Protein AF-A0A6J6EXF8-F1 (afdb_monomer_lite)

Organism: NCBI:txid449393

Secondary structure (DSSP, 8-state):
-GGGTSB-TT----HHHHHHHHHHHHGGGTSSSEE--HHHHHHHHHHHH-TTSTTHHHHHHB---HHHHHHHHHHHHHHHHHHHHT-EE-HHHHHHHHSTTHHHHHHHHHHTT-

Radius of gyration: 15.92 Å; chains: 1; bounding box: 30×41×34 Å

Foldseek 3Di:
DPVVQQADPPFDDDPVLVCVLCVLVCVCQVDQKDFQAPVSVCVNVVQCPDPPRPSVVVSVRTDDDPVCPVVVVVVVVVSVVRRVVRHIDRVNVVCPVPPPPPCVVVVVVVVVVD

Structure (mmCIF, N/CA/C/O backbone):
data_AF-A0A6J6EXF8-F1
#
_entry.id   AF-A0A6J6EXF8-F1
#
loop_
_atom_site.group_PDB
_atom_site.id
_atom_site.type_symbol
_atom_site.label_atom_id
_atom_site.label_alt_id
_atom_site.label_comp_id
_atom_site.label_asym_id
_atom_site.label_entity_id
_atom_site.label_seq_id
_atom_site.pdbx_PDB_ins_code
_atom_site.Cartn_x
_atom_site.Cartn_y
_atom_site.Cartn_z
_atom_site.occupancy
_atom_site.B_iso_or_equiv
_atom_site.auth_seq_id
_atom_site.auth_comp_id
_atom_site.auth_asym_id
_atom_site.auth_atom_id
_atom_site.pdbx_PDB_model_num
ATOM 1 N N . MET A 1 1 ? 6.123 -12.878 -8.914 1.00 85.62 1 MET A N 1
ATOM 2 C CA . MET A 1 1 ? 5.979 -11.440 -9.266 1.00 85.62 1 MET A CA 1
ATOM 3 C C . MET A 1 1 ? 6.248 -11.163 -10.742 1.00 85.62 1 MET A C 1
ATOM 5 O O . MET A 1 1 ? 5.449 -10.451 -11.338 1.00 85.62 1 MET A O 1
ATOM 9 N N . ARG A 1 2 ? 7.308 -11.725 -11.348 1.00 90.75 2 ARG A N 1
ATOM 10 C CA . ARG A 1 2 ? 7.576 -11.573 -12.792 1.00 90.75 2 ARG A CA 1
ATOM 11 C C . ARG A 1 2 ? 6.481 -12.182 -13.676 1.00 90.75 2 ARG A C 1
ATOM 13 O O . ARG A 1 2 ? 5.998 -11.495 -14.560 1.00 90.75 2 ARG A O 1
ATOM 20 N N . ASP A 1 3 ? 5.990 -13.376 -13.338 1.00 92.19 3 ASP A N 1
ATOM 21 C CA . ASP A 1 3 ? 4.908 -14.051 -14.089 1.00 92.19 3 ASP A CA 1
ATOM 22 C C . ASP A 1 3 ? 3.578 -13.286 -14.098 1.00 92.19 3 ASP A C 1
ATOM 24 O O . ASP A 1 3 ? 2.723 -13.517 -14.943 1.00 92.19 3 ASP A O 1
ATOM 28 N N . GLN A 1 4 ? 3.393 -12.387 -13.129 1.00 89.88 4 GLN A N 1
ATOM 29 C CA . GLN A 1 4 ? 2.204 -11.543 -12.990 1.00 89.88 4 GLN A CA 1
ATOM 30 C C . GLN A 1 4 ? 2.475 -10.102 -13.452 1.00 89.88 4 GLN A C 1
ATOM 32 O O . GLN A 1 4 ? 1.682 -9.208 -13.184 1.00 89.88 4 GLN A O 1
ATOM 37 N N . ASN A 1 5 ? 3.608 -9.860 -14.119 1.00 91.94 5 ASN A N 1
ATOM 38 C CA . ASN A 1 5 ? 4.036 -8.572 -14.664 1.00 91.94 5 ASN A CA 1
ATOM 39 C C . ASN A 1 5 ? 4.186 -7.435 -13.635 1.00 91.94 5 ASN A C 1
ATOM 41 O O . ASN A 1 5 ? 4.170 -6.268 -14.021 1.00 91.94 5 ASN A O 1
ATOM 45 N N . PHE A 1 6 ? 4.388 -7.738 -12.347 1.00 93.88 6 PHE A N 1
ATOM 46 C CA . PHE A 1 6 ? 4.717 -6.711 -11.342 1.00 93.88 6 PHE A CA 1
ATOM 47 C C . PHE A 1 6 ? 6.172 -6.231 -11.433 1.00 93.88 6 PHE A C 1
ATOM 49 O O . PHE A 1 6 ? 6.506 -5.129 -11.009 1.00 93.88 6 PHE A O 1
ATOM 56 N N . ILE A 1 7 ? 7.044 -7.067 -11.999 1.00 94.50 7 ILE A N 1
ATOM 57 C CA . ILE A 1 7 ? 8.436 -6.746 -12.320 1.00 94.50 7 ILE A CA 1
ATOM 58 C C . ILE A 1 7 ? 8.622 -7.090 -13.796 1.00 94.50 7 ILE A C 1
ATOM 60 O O . ILE A 1 7 ? 8.404 -8.240 -14.183 1.00 94.50 7 ILE A O 1
ATOM 64 N N . LEU A 1 8 ? 8.993 -6.104 -14.615 1.00 92.06 8 LEU A N 1
ATOM 65 C CA . LEU A 1 8 ? 9.196 -6.301 -16.052 1.00 92.06 8 LEU A CA 1
ATOM 66 C C . LEU A 1 8 ? 10.462 -7.144 -16.326 1.00 92.06 8 LEU A C 1
ATOM 68 O O . LEU A 1 8 ? 11.390 -7.125 -15.513 1.00 92.06 8 LEU A O 1
ATOM 72 N N . PRO A 1 9 ? 10.543 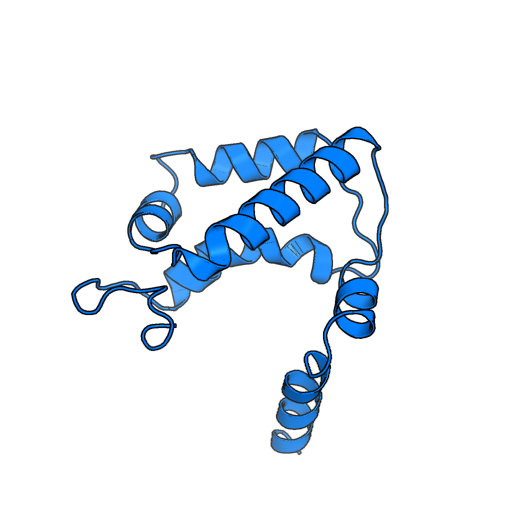-7.874 -17.459 1.00 89.50 9 PRO A N 1
ATOM 73 C CA . PRO A 1 9 ? 11.644 -8.809 -17.731 1.00 89.50 9 PRO A CA 1
ATOM 74 C C . PRO A 1 9 ? 13.048 -8.189 -17.685 1.00 89.50 9 PRO A C 1
ATOM 76 O O . PRO A 1 9 ? 14.004 -8.849 -17.295 1.00 89.50 9 PRO A O 1
ATOM 79 N N . ASN A 1 10 ? 13.168 -6.919 -18.064 1.00 89.19 10 ASN A N 1
ATOM 80 C CA . ASN A 1 10 ? 14.419 -6.167 -18.153 1.00 89.19 10 ASN A CA 1
ATOM 81 C C . ASN A 1 10 ? 14.698 -5.280 -16.926 1.00 89.19 10 ASN A C 1
ATOM 83 O O . ASN A 1 10 ? 15.602 -4.447 -16.968 1.00 89.19 10 ASN A O 1
ATOM 87 N N . VAL A 1 11 ? 13.920 -5.423 -15.850 1.00 92.12 11 VAL A N 1
ATOM 88 C CA . VAL A 1 11 ? 14.089 -4.641 -14.623 1.00 92.12 11 VAL A CA 1
ATOM 89 C C . VAL A 1 11 ? 14.832 -5.465 -13.577 1.00 92.12 11 VAL A C 1
ATOM 91 O O . VAL A 1 11 ? 14.359 -6.515 -13.126 1.00 92.12 11 VAL A O 1
ATOM 94 N N . ASP A 1 12 ? 15.987 -4.944 -13.163 1.00 91.12 12 ASP A N 1
ATOM 95 C CA . ASP A 1 12 ? 16.739 -5.469 -12.030 1.00 91.12 12 ASP A CA 1
ATOM 96 C C . ASP A 1 12 ? 16.365 -4.746 -10.727 1.00 91.12 12 ASP A C 1
ATOM 98 O O . ASP A 1 12 ? 16.436 -3.511 -10.603 1.00 91.12 12 ASP A O 1
ATOM 102 N N . VAL A 1 13 ? 15.931 -5.540 -9.752 1.00 91.56 13 VAL A N 1
ATOM 103 C CA . VAL A 1 13 ? 15.456 -5.086 -8.449 1.00 91.56 13 VAL A CA 1
ATOM 104 C C . VAL A 1 13 ? 15.785 -6.133 -7.389 1.00 91.56 13 VAL A C 1
ATOM 106 O O . VAL A 1 13 ? 15.524 -7.326 -7.559 1.00 91.56 13 VAL A O 1
ATOM 109 N N . SER A 1 14 ? 16.362 -5.674 -6.279 1.00 91.81 14 SER A N 1
ATOM 110 C CA . SER A 1 14 ? 16.700 -6.531 -5.144 1.00 91.81 14 SER A CA 1
ATOM 111 C C . SER A 1 14 ? 15.428 -7.011 -4.431 1.00 91.81 14 SER A C 1
ATOM 113 O O . SER A 1 14 ? 14.570 -6.178 -4.124 1.00 91.81 14 SER A O 1
ATOM 115 N N . PRO A 1 15 ? 15.304 -8.309 -4.090 1.00 91.69 15 PRO A N 1
ATOM 116 C CA . PRO A 1 15 ? 14.189 -8.815 -3.288 1.00 91.69 15 PRO A CA 1
ATOM 117 C C . PRO A 1 15 ? 14.022 -8.077 -1.955 1.00 91.69 15 PRO A C 1
ATOM 119 O O . PRO A 1 15 ? 12.903 -7.738 -1.578 1.00 91.69 15 PRO A O 1
ATOM 122 N N . THR A 1 16 ? 15.127 -7.760 -1.272 1.00 91.69 16 THR A N 1
ATOM 123 C CA . THR A 1 16 ? 15.106 -7.001 -0.012 1.00 91.69 16 THR A CA 1
ATOM 124 C C . THR A 1 16 ? 14.576 -5.588 -0.221 1.00 91.69 16 THR A C 1
ATOM 126 O O . THR A 1 16 ? 13.812 -5.092 0.598 1.00 91.69 16 THR A O 1
ATOM 129 N N . ALA A 1 17 ? 14.927 -4.949 -1.340 1.00 90.56 17 ALA A N 1
ATOM 130 C CA . ALA A 1 17 ? 14.418 -3.620 -1.661 1.00 90.56 17 ALA A CA 1
ATOM 131 C C . ALA A 1 17 ? 12.906 -3.648 -1.939 1.00 90.56 17 ALA A C 1
ATOM 133 O O . ALA A 1 17 ? 12.184 -2.767 -1.479 1.00 90.56 17 ALA A O 1
ATOM 134 N N . VAL A 1 18 ? 12.410 -4.682 -2.633 1.00 92.38 18 VAL A N 1
ATOM 135 C CA . VAL A 1 18 ? 10.964 -4.888 -2.834 1.00 92.38 18 VAL A CA 1
ATOM 136 C C . VAL A 1 18 ? 10.254 -5.092 -1.498 1.00 92.38 18 VAL A C 1
ATOM 138 O O . VAL A 1 18 ? 9.215 -4.479 -1.268 1.00 92.38 18 VAL A O 1
ATOM 141 N N . LEU A 1 19 ? 10.818 -5.915 -0.610 1.00 91.25 19 LEU A N 1
ATOM 142 C CA . LEU A 1 19 ? 10.260 -6.132 0.722 1.00 91.25 19 LEU A CA 1
ATOM 143 C C . LEU A 1 19 ? 10.194 -4.820 1.509 1.00 91.25 19 LEU A C 1
ATOM 145 O O . LEU A 1 19 ? 9.120 -4.465 1.973 1.00 91.25 19 LEU A O 1
ATOM 149 N N . ASN A 1 20 ? 11.290 -4.065 1.597 1.00 90.12 20 ASN A N 1
ATOM 150 C CA . ASN A 1 20 ? 11.326 -2.781 2.306 1.00 90.12 20 ASN A CA 1
ATOM 151 C C . ASN A 1 20 ? 10.301 -1.782 1.753 1.00 90.12 20 ASN A C 1
ATOM 153 O O . ASN A 1 20 ? 9.578 -1.145 2.518 1.00 90.12 20 ASN A O 1
ATOM 157 N N . TYR A 1 21 ? 10.175 -1.706 0.425 1.00 89.94 21 TYR A N 1
ATOM 158 C CA . TYR A 1 21 ? 9.180 -0.860 -0.223 1.00 89.94 21 TYR A CA 1
ATOM 159 C C . TYR A 1 21 ? 7.743 -1.247 0.169 1.00 89.94 21 TYR A C 1
ATOM 161 O O . TYR A 1 21 ? 6.938 -0.358 0.471 1.00 89.94 21 TYR A O 1
ATOM 169 N N . LEU A 1 22 ? 7.430 -2.551 0.188 1.00 89.62 22 LEU A N 1
ATOM 170 C CA . LEU A 1 22 ? 6.083 -3.076 0.439 1.00 89.62 22 LEU A CA 1
ATOM 171 C C . LEU A 1 22 ? 5.707 -3.171 1.925 1.00 89.62 22 LEU A C 1
ATOM 173 O O . LEU A 1 22 ? 4.529 -3.028 2.253 1.00 89.62 22 LEU A O 1
ATOM 177 N N . SER A 1 23 ? 6.675 -3.408 2.813 1.00 88.56 23 SER A N 1
ATOM 178 C CA . SER A 1 23 ? 6.455 -3.694 4.237 1.00 88.56 23 SER A CA 1
ATOM 179 C C . SER A 1 23 ? 5.507 -2.707 4.927 1.00 88.56 23 SER A C 1
ATOM 181 O O . SER A 1 23 ? 4.574 -3.173 5.584 1.00 88.56 23 SER A O 1
ATOM 183 N N . PRO A 1 24 ? 5.624 -1.378 4.741 1.00 85.31 24 PRO A N 1
ATOM 184 C CA . PRO A 1 24 ? 4.745 -0.428 5.426 1.00 85.31 24 PRO A CA 1
ATOM 185 C C . PRO A 1 24 ? 3.270 -0.530 5.017 1.00 85.31 24 PRO A C 1
ATOM 187 O O . PRO A 1 24 ? 2.387 -0.242 5.813 1.00 85.31 24 PRO A O 1
ATOM 190 N N . PHE A 1 25 ? 2.964 -1.023 3.813 1.00 84.31 25 PHE A N 1
ATOM 191 C CA . PHE A 1 25 ? 1.572 -1.275 3.415 1.00 84.31 25 PHE A CA 1
ATOM 192 C C . PHE A 1 25 ? 0.970 -2.510 4.095 1.00 84.31 25 PHE A C 1
ATOM 194 O O . PHE A 1 25 ? -0.249 -2.668 4.108 1.00 84.31 25 PHE A O 1
ATOM 201 N N . THR A 1 26 ? 1.813 -3.390 4.642 1.00 87.44 26 THR A N 1
ATOM 202 C CA . THR A 1 26 ? 1.383 -4.593 5.368 1.00 87.44 26 THR A CA 1
ATOM 203 C C . THR A 1 26 ? 1.258 -4.370 6.870 1.00 87.44 26 THR A C 1
ATOM 205 O O . THR A 1 26 ? 0.615 -5.181 7.529 1.00 87.44 26 THR A O 1
ATOM 208 N N . GLU A 1 27 ? 1.810 -3.269 7.397 1.00 90.38 27 GLU A N 1
ATOM 209 C CA . GLU A 1 27 ? 1.743 -2.884 8.814 1.00 90.38 27 GLU A CA 1
ATOM 210 C C . GLU A 1 27 ? 0.330 -3.025 9.410 1.00 90.38 27 GLU A C 1
ATOM 212 O O . GLU A 1 27 ? 0.215 -3.653 10.464 1.00 90.38 27 GLU A O 1
ATOM 217 N N . PRO A 1 28 ? -0.765 -2.583 8.747 1.00 92.12 28 PRO A N 1
ATOM 218 C CA . PRO A 1 28 ? -2.098 -2.695 9.336 1.00 92.12 28 PRO A CA 1
ATOM 219 C C . PRO A 1 28 ? -2.545 -4.132 9.624 1.00 92.12 28 PRO A C 1
ATOM 221 O O . PRO A 1 28 ? -3.400 -4.348 10.475 1.00 92.12 28 PRO A O 1
ATOM 224 N N . ALA A 1 29 ? -1.979 -5.116 8.920 1.00 91.69 29 ALA A N 1
ATOM 225 C CA . ALA A 1 29 ? -2.269 -6.537 9.098 1.00 91.69 29 ALA A CA 1
ATOM 226 C C . ALA A 1 29 ? -1.273 -7.255 10.032 1.00 91.69 29 ALA A C 1
ATOM 228 O O . ALA A 1 29 ? -1.389 -8.466 10.227 1.00 91.69 29 ALA A O 1
ATOM 229 N N . GLN A 1 30 ? -0.285 -6.543 10.584 1.00 90.50 30 GLN A N 1
ATOM 230 C CA . GLN A 1 30 ? 0.696 -7.095 11.528 1.00 90.50 30 GLN A CA 1
ATOM 231 C C . GLN A 1 30 ? 0.251 -6.974 12.991 1.00 90.50 30 GLN A C 1
ATOM 233 O O . GLN A 1 30 ? 0.860 -7.593 13.861 1.00 90.50 30 GLN A O 1
ATOM 238 N N . THR A 1 31 ? -0.803 -6.207 13.268 1.00 92.00 31 THR A N 1
ATOM 239 C CA . THR A 1 31 ? -1.385 -6.044 14.603 1.00 92.00 31 THR A CA 1
ATOM 240 C C . THR A 1 31 ? -2.803 -6.616 14.655 1.00 92.00 31 THR A C 1
ATOM 242 O O . THR A 1 31 ? -3.491 -6.698 13.636 1.00 92.00 31 THR A O 1
ATOM 245 N N . ASP A 1 32 ? -3.266 -6.985 15.854 1.00 93.19 32 ASP A N 1
ATOM 246 C CA . ASP A 1 32 ? -4.639 -7.485 16.056 1.00 93.19 32 ASP A CA 1
ATOM 247 C C . ASP A 1 32 ? -5.687 -6.442 15.662 1.00 93.19 32 ASP A C 1
ATOM 249 O O . ASP A 1 32 ? -6.742 -6.763 15.114 1.00 93.19 32 ASP A O 1
ATOM 253 N N . LYS A 1 33 ? -5.375 -5.174 15.938 1.00 95.81 33 LYS A N 1
ATOM 254 C CA . LYS A 1 33 ? -6.139 -4.010 15.516 1.00 95.81 33 LYS A CA 1
ATOM 255 C C . LYS A 1 33 ? -5.202 -2.892 15.100 1.00 95.81 33 LYS A C 1
ATOM 257 O O . LYS A 1 33 ? -4.170 -2.665 15.734 1.00 95.81 33 LYS A O 1
ATOM 262 N N . PHE A 1 34 ? -5.590 -2.174 14.059 1.00 96.62 34 PHE A N 1
ATOM 263 C CA . PHE A 1 34 ? -4.853 -1.039 13.537 1.00 96.62 34 PHE A CA 1
ATOM 264 C C . PHE A 1 34 ? -5.730 0.212 13.536 1.00 96.62 34 PHE A C 1
ATOM 266 O O . PHE A 1 34 ? -6.863 0.182 13.050 1.00 96.62 34 PHE A O 1
ATOM 273 N N . ALA A 1 35 ? -5.199 1.308 14.076 1.00 96.50 35 ALA A N 1
ATOM 274 C CA . ALA A 1 35 ? -5.872 2.599 14.129 1.00 96.50 35 ALA A CA 1
ATOM 275 C C . ALA A 1 35 ? -5.501 3.438 12.900 1.00 96.50 35 ALA A C 1
ATOM 277 O O . ALA A 1 35 ? -4.496 4.151 12.883 1.00 96.50 35 ALA A O 1
ATOM 278 N N . PHE A 1 36 ? -6.340 3.380 11.869 1.00 96.50 36 PHE A N 1
ATOM 279 C CA . PHE A 1 36 ? -6.201 4.251 10.711 1.00 96.50 36 PHE A CA 1
ATOM 280 C C . PHE A 1 36 ? -6.477 5.687 11.121 1.00 96.50 36 PHE A C 1
ATOM 282 O O . PHE A 1 36 ? -7.568 6.011 11.574 1.00 96.50 36 PHE A O 1
ATOM 289 N N . ASN A 1 37 ? -5.518 6.576 10.899 1.00 96.69 37 ASN A N 1
ATOM 290 C CA . ASN A 1 37 ? -5.703 8.006 11.101 1.00 96.69 37 ASN A CA 1
ATOM 291 C C . ASN A 1 37 ? -5.046 8.796 9.962 1.00 96.69 37 ASN A C 1
ATOM 293 O O . ASN A 1 37 ? -4.398 8.239 9.066 1.00 96.69 37 ASN A O 1
ATOM 297 N N . ARG A 1 38 ? -5.278 10.110 9.956 1.00 95.94 38 ARG A N 1
ATOM 298 C CA . ARG A 1 38 ? -4.775 11.002 8.904 1.00 95.94 38 ARG A CA 1
ATOM 299 C C . ARG A 1 38 ? -3.260 11.158 8.938 1.00 95.94 38 ARG A C 1
ATOM 301 O O . ARG A 1 38 ? -2.675 11.369 7.880 1.00 95.94 38 ARG A O 1
ATOM 308 N N . ASP A 1 39 ? -2.649 11.077 10.112 1.00 95.25 39 ASP A N 1
ATOM 309 C CA . ASP A 1 39 ? -1.216 11.310 10.277 1.00 95.25 39 ASP A CA 1
ATOM 310 C C . ASP A 1 39 ? -0.415 10.121 9.755 1.00 95.25 39 ASP A C 1
ATOM 312 O O . ASP A 1 39 ? 0.453 10.315 8.908 1.00 95.25 39 ASP A O 1
ATOM 316 N N . TRP A 1 40 ? -0.824 8.897 10.099 1.00 93.25 40 TRP A N 1
ATOM 317 C CA . TRP A 1 40 ? -0.290 7.675 9.501 1.00 93.25 40 TRP A CA 1
ATOM 318 C C . TRP A 1 40 ? -0.434 7.689 7.976 1.00 93.25 40 TRP A C 1
ATOM 320 O O . TRP A 1 40 ? 0.526 7.455 7.248 1.00 93.25 40 TRP A O 1
ATOM 330 N N . MET A 1 41 ? -1.618 8.037 7.460 1.00 93.31 41 MET A N 1
ATOM 331 C CA . MET A 1 41 ? -1.839 8.093 6.013 1.00 93.31 41 MET A CA 1
ATOM 332 C C . MET A 1 41 ? -0.884 9.087 5.334 1.00 93.31 41 MET A C 1
ATOM 334 O O . MET A 1 41 ? -0.287 8.769 4.306 1.00 93.31 41 MET A O 1
ATOM 338 N N . ARG A 1 42 ? -0.716 10.288 5.903 1.00 93.25 42 ARG A N 1
ATOM 339 C CA . ARG A 1 42 ? 0.219 11.299 5.385 1.00 93.25 42 ARG A CA 1
ATOM 340 C C . ARG A 1 42 ? 1.660 10.815 5.421 1.00 93.25 42 ARG A C 1
ATOM 342 O O . ARG A 1 42 ? 2.380 11.062 4.460 1.00 93.25 42 ARG A O 1
ATOM 349 N N . GLU A 1 43 ? 2.064 10.136 6.486 1.00 92.06 43 GLU A N 1
ATOM 350 C CA . GLU A 1 43 ? 3.396 9.549 6.607 1.00 92.06 43 GLU A CA 1
ATOM 351 C C . GLU A 1 43 ? 3.646 8.521 5.498 1.00 92.06 43 GLU A C 1
ATOM 353 O O . GLU A 1 43 ? 4.630 8.638 4.765 1.00 92.06 43 GLU A O 1
ATOM 358 N N . GLN A 1 44 ? 2.716 7.583 5.287 1.00 90.38 44 GLN A N 1
ATOM 359 C CA . GLN A 1 44 ? 2.864 6.554 4.255 1.00 90.38 44 GLN A CA 1
ATOM 360 C C . GLN A 1 44 ? 2.913 7.144 2.841 1.00 90.38 44 GLN A C 1
ATOM 362 O O . GLN A 1 44 ? 3.805 6.806 2.059 1.00 90.38 44 GLN A O 1
ATOM 367 N N . PHE A 1 45 ? 2.004 8.065 2.501 1.00 87.12 45 PHE A N 1
ATOM 368 C CA . PHE A 1 45 ? 2.030 8.722 1.189 1.00 87.12 45 PHE A CA 1
ATOM 369 C C . PHE A 1 45 ? 3.238 9.648 1.021 1.00 87.12 45 PHE A C 1
ATOM 371 O O . PHE A 1 45 ? 3.777 9.741 -0.081 1.00 87.12 45 PHE A O 1
ATOM 378 N N . GLY A 1 46 ? 3.678 10.319 2.085 1.00 90.19 46 GLY A N 1
ATOM 379 C CA . GLY A 1 46 ? 4.881 11.147 2.076 1.00 90.19 46 GLY A CA 1
ATOM 380 C C . GLY A 1 46 ? 6.122 10.314 1.776 1.00 90.19 46 GLY A C 1
ATOM 381 O O . GLY A 1 46 ? 6.873 10.645 0.864 1.00 90.19 46 GLY A O 1
ATOM 382 N N . ARG A 1 47 ? 6.279 9.177 2.462 1.00 86.69 47 ARG A N 1
ATOM 383 C CA . ARG A 1 47 ? 7.391 8.236 2.273 1.00 86.69 47 ARG A CA 1
ATOM 384 C C . ARG A 1 47 ? 7.495 7.737 0.833 1.00 86.69 47 ARG A C 1
ATOM 386 O O . ARG A 1 47 ? 8.583 7.725 0.268 1.00 86.69 47 ARG A O 1
ATOM 393 N N . VAL A 1 48 ? 6.370 7.324 0.245 1.00 85.75 48 VAL A N 1
ATOM 394 C CA . VAL A 1 48 ? 6.318 6.759 -1.117 1.00 85.75 48 VAL A CA 1
ATOM 395 C C . VAL A 1 48 ? 6.625 7.811 -2.185 1.00 85.75 48 VAL A C 1
ATOM 397 O O . VAL A 1 48 ? 7.154 7.466 -3.237 1.00 85.75 48 VAL A O 1
ATOM 400 N N . ASN A 1 49 ? 6.311 9.081 -1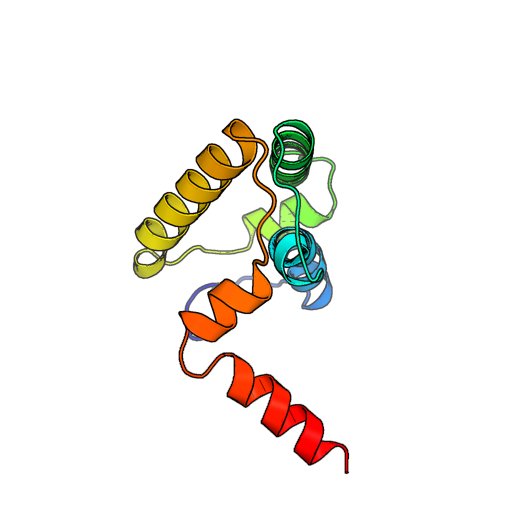.918 1.00 85.38 49 ASN A N 1
ATOM 401 C CA . ASN A 1 49 ? 6.544 10.185 -2.848 1.00 85.38 49 ASN A CA 1
ATOM 402 C C . ASN A 1 49 ? 7.870 10.927 -2.613 1.00 85.38 49 ASN A C 1
ATOM 404 O O . ASN A 1 49 ? 8.155 11.855 -3.366 1.00 85.38 49 ASN A O 1
ATOM 408 N N . ASP A 1 50 ? 8.669 10.563 -1.603 1.00 88.75 50 ASP A N 1
ATOM 409 C CA . ASP A 1 50 ? 9.939 11.232 -1.300 1.00 88.75 50 ASP A CA 1
ATOM 410 C C . ASP A 1 50 ? 11.079 10.693 -2.185 1.00 88.75 50 ASP A C 1
ATOM 412 O O . ASP A 1 50 ? 11.546 9.575 -1.956 1.00 88.75 50 ASP A O 1
ATOM 416 N N . PRO A 1 51 ? 11.617 11.481 -3.139 1.00 87.19 51 PRO A N 1
ATOM 417 C CA . PRO A 1 51 ? 12.700 11.034 -4.015 1.00 87.19 51 PRO A CA 1
ATOM 418 C C . PRO A 1 51 ? 14.022 10.768 -3.286 1.00 87.19 51 PRO A C 1
ATOM 420 O O . PRO A 1 51 ? 14.924 10.158 -3.856 1.00 87.19 51 PRO A O 1
ATOM 423 N N . ARG A 1 52 ? 14.168 11.259 -2.048 1.00 88.31 52 ARG A N 1
ATOM 424 C CA . ARG A 1 52 ? 15.351 11.036 -1.204 1.00 88.31 52 ARG A CA 1
ATOM 425 C C . ARG A 1 52 ? 15.294 9.688 -0.495 1.00 88.31 52 ARG A C 1
ATOM 427 O O . ARG A 1 52 ? 16.318 9.232 0.012 1.00 88.31 52 ARG A O 1
ATOM 434 N N . ASN A 1 53 ? 14.121 9.058 -0.444 1.00 84.44 53 ASN A N 1
ATOM 435 C CA . ASN A 1 53 ? 13.958 7.754 0.166 1.00 84.44 53 ASN A CA 1
ATOM 436 C C . ASN A 1 53 ? 14.624 6.677 -0.714 1.00 84.44 53 ASN A C 1
ATOM 438 O O . ASN A 1 53 ? 14.302 6.590 -1.902 1.00 84.44 53 ASN A O 1
ATOM 442 N N . PRO A 1 54 ? 15.508 5.820 -0.165 1.00 81.69 54 PRO A N 1
ATOM 443 C CA . PRO A 1 54 ? 16.106 4.710 -0.912 1.00 81.69 54 PRO A CA 1
ATOM 444 C C . PRO A 1 54 ? 15.076 3.823 -1.636 1.00 81.69 54 PRO A C 1
ATOM 446 O O . PRO A 1 54 ? 15.328 3.353 -2.751 1.00 81.69 54 PRO A O 1
ATOM 449 N N . ASP A 1 55 ? 13.891 3.656 -1.044 1.00 85.12 55 ASP A N 1
ATOM 450 C CA . ASP A 1 55 ? 12.809 2.826 -1.575 1.00 85.12 55 ASP A CA 1
ATOM 451 C C . ASP A 1 55 ? 12.055 3.478 -2.748 1.00 85.12 55 ASP A C 1
ATOM 453 O O . ASP A 1 55 ? 11.361 2.779 -3.491 1.00 85.12 55 ASP A O 1
ATOM 457 N N . PHE A 1 56 ? 12.200 4.791 -2.969 1.00 86.25 56 PHE A N 1
ATOM 458 C CA . PHE A 1 56 ? 11.529 5.507 -4.063 1.00 86.25 56 PHE A CA 1
ATOM 459 C C . PHE A 1 56 ? 11.894 4.918 -5.428 1.00 86.25 56 PHE A C 1
ATOM 461 O O . PHE A 1 56 ? 11.035 4.646 -6.269 1.00 86.25 56 PHE A O 1
ATOM 468 N N . SER A 1 57 ? 13.186 4.642 -5.623 1.00 87.44 57 SER A N 1
ATOM 469 C CA . SER A 1 57 ? 13.696 4.031 -6.853 1.00 87.44 57 SER A CA 1
ATOM 470 C C . SER A 1 57 ? 13.131 2.625 -7.095 1.00 87.44 57 SER A C 1
ATOM 472 O O . SER A 1 57 ? 12.930 2.234 -8.245 1.00 87.44 57 SER A O 1
ATOM 474 N N . THR A 1 58 ? 12.829 1.878 -6.027 1.00 91.38 58 THR A N 1
ATOM 475 C CA . THR A 1 58 ? 12.181 0.564 -6.106 1.00 91.38 58 THR A CA 1
ATOM 476 C C . THR A 1 58 ? 10.737 0.701 -6.562 1.00 91.38 58 THR A C 1
ATOM 478 O O . THR A 1 58 ? 10.333 -0.011 -7.477 1.00 91.38 58 THR A O 1
ATOM 481 N N . GLY A 1 59 ? 9.978 1.646 -5.999 1.00 87.56 59 GLY A N 1
ATOM 482 C CA . GLY A 1 59 ? 8.601 1.915 -6.421 1.00 87.56 59 GLY A CA 1
ATOM 483 C C . GLY A 1 59 ? 8.496 2.238 -7.914 1.00 87.56 59 GLY A C 1
ATOM 484 O O . GLY A 1 59 ? 7.651 1.678 -8.604 1.00 87.56 59 GLY A O 1
ATOM 485 N N . MET A 1 60 ? 9.423 3.046 -8.437 1.00 89.12 60 MET A N 1
ATOM 486 C CA . MET A 1 60 ? 9.481 3.405 -9.864 1.00 89.12 60 MET A CA 1
ATOM 487 C C . MET A 1 60 ? 9.841 2.239 -10.798 1.00 89.12 60 MET A C 1
ATOM 489 O O . MET A 1 60 ? 9.595 2.313 -12.001 1.00 89.12 60 MET A O 1
ATOM 493 N N . LYS A 1 61 ? 10.448 1.173 -10.267 1.00 91.38 61 LYS A N 1
ATOM 494 C CA . LYS A 1 61 ? 10.787 -0.050 -11.011 1.00 91.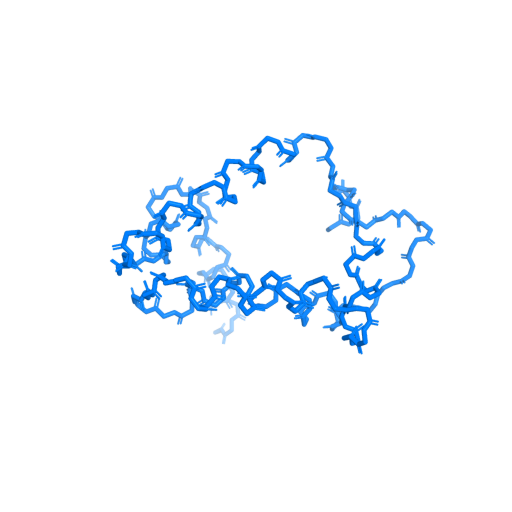38 61 LYS A CA 1
ATOM 495 C C . LYS A 1 61 ? 9.647 -1.066 -11.030 1.00 91.38 61 LYS A C 1
ATOM 497 O O . LYS A 1 61 ? 9.654 -1.968 -11.870 1.00 91.38 61 LYS A O 1
ATOM 502 N N . LEU A 1 62 ? 8.704 -0.959 -10.097 1.00 92.62 62 LEU A N 1
ATOM 503 C CA . LEU A 1 62 ? 7.546 -1.836 -10.050 1.00 92.62 62 LEU A CA 1
ATOM 504 C C . LEU A 1 62 ? 6.511 -1.392 -11.079 1.00 92.62 62 LEU A C 1
ATOM 506 O O . LEU A 1 62 ? 6.274 -0.208 -11.303 1.00 92.62 62 LEU A O 1
ATOM 510 N N . ASN A 1 63 ? 5.876 -2.377 -11.695 1.00 94.06 63 ASN A N 1
ATOM 511 C CA . ASN A 1 63 ? 4.772 -2.167 -12.609 1.00 94.06 63 ASN A CA 1
ATOM 512 C C . ASN A 1 63 ? 3.476 -2.593 -11.918 1.00 94.06 63 ASN A C 1
ATOM 514 O O . ASN A 1 63 ? 3.430 -3.654 -11.300 1.00 94.06 63 ASN A O 1
ATOM 518 N N . LEU A 1 64 ? 2.418 -1.790 -12.033 1.00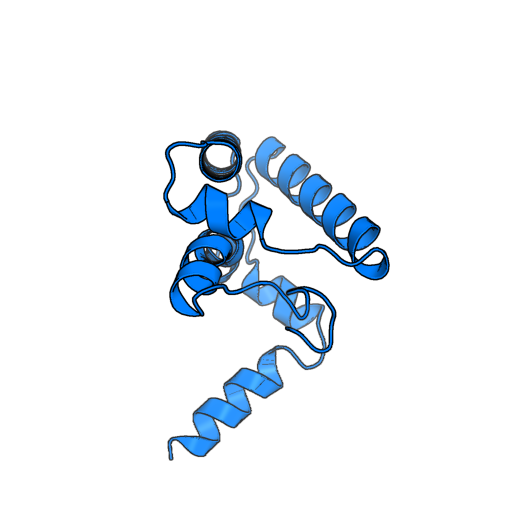 92.62 64 LEU A N 1
ATOM 519 C CA . LEU A 1 64 ? 1.074 -2.195 -11.627 1.00 92.62 64 LEU A CA 1
ATOM 520 C C . LEU A 1 64 ? 0.322 -2.667 -12.878 1.00 92.62 64 LEU A C 1
ATOM 522 O O . LEU A 1 64 ? -0.033 -1.834 -13.715 1.00 92.62 64 LEU A O 1
ATOM 526 N N . PRO A 1 65 ? 0.071 -3.978 -13.041 1.00 94.12 65 PRO A N 1
ATOM 527 C CA . PRO A 1 65 ? -0.621 -4.469 -14.222 1.00 94.12 65 PRO A CA 1
ATOM 528 C C . PRO A 1 65 ? -2.053 -3.903 -14.314 1.00 94.12 65 PRO A C 1
ATOM 530 O O . PRO A 1 65 ? -2.716 -3.774 -13.278 1.00 94.12 65 PRO A O 1
ATOM 533 N N . PRO A 1 66 ? -2.571 -3.607 -15.524 1.00 93.31 66 PRO A N 1
ATOM 534 C CA . PRO A 1 66 ? -3.879 -2.971 -15.712 1.00 93.31 66 PRO A CA 1
ATOM 535 C C . PRO A 1 66 ? -5.037 -3.664 -14.986 1.00 93.31 66 PRO A C 1
ATOM 537 O O . PRO A 1 66 ? -5.913 -2.994 -14.442 1.00 93.31 66 PRO A O 1
ATOM 540 N N . GLN A 1 67 ? -5.015 -4.998 -14.906 1.00 93.31 67 GLN A N 1
ATOM 541 C CA . GLN A 1 67 ? -6.046 -5.782 -14.225 1.00 93.31 67 GLN A CA 1
ATOM 542 C C . GLN A 1 67 ? -6.133 -5.511 -12.712 1.00 93.31 67 GLN A C 1
ATOM 544 O O . GLN A 1 67 ? -7.177 -5.747 -12.111 1.00 93.31 67 GLN A O 1
ATOM 549 N N . TYR A 1 68 ? -5.074 -4.974 -12.096 1.00 93.31 68 TYR A N 1
ATOM 550 C CA . TYR A 1 68 ? -5.040 -4.632 -10.670 1.00 93.31 68 TYR A CA 1
ATOM 551 C C . TYR A 1 68 ? -5.292 -3.147 -10.391 1.00 93.31 68 TYR A C 1
ATOM 553 O O . TYR A 1 68 ? -5.443 -2.768 -9.231 1.00 93.31 68 TYR A O 1
ATOM 561 N N . VAL A 1 69 ? -5.383 -2.296 -11.419 1.00 94.50 69 VAL A N 1
ATOM 562 C CA . VAL A 1 69 ? -5.536 -0.841 -11.239 1.00 94.50 69 VAL A CA 1
ATOM 563 C C . VAL A 1 69 ? -6.836 -0.498 -10.514 1.00 94.50 69 VAL A C 1
ATOM 565 O O . VAL A 1 69 ? -6.830 0.325 -9.599 1.00 94.50 69 VAL A O 1
ATOM 568 N N . LEU A 1 70 ? -7.947 -1.148 -10.877 1.00 96.50 70 LEU A N 1
ATOM 569 C CA . LEU A 1 70 ? -9.228 -0.915 -10.208 1.00 96.50 70 LEU A CA 1
ATOM 570 C C . LEU A 1 70 ? -9.177 -1.349 -8.738 1.00 96.50 70 LEU A C 1
ATOM 572 O O . LEU A 1 70 ? -9.600 -0.591 -7.869 1.00 96.50 70 LEU A O 1
ATOM 576 N N . VAL A 1 71 ? -8.614 -2.528 -8.459 1.00 93.06 71 VAL A N 1
ATOM 577 C CA . VAL A 1 71 ? -8.460 -3.051 -7.092 1.00 93.06 71 VAL A CA 1
ATOM 578 C C . VAL A 1 71 ? -7.616 -2.099 -6.250 1.00 93.06 71 VAL A C 1
ATOM 580 O O . VAL A 1 71 ? -8.030 -1.704 -5.163 1.00 93.06 71 VAL A O 1
ATOM 583 N N . HIS A 1 72 ? -6.475 -1.663 -6.783 1.00 91.88 72 HIS A N 1
ATOM 584 C CA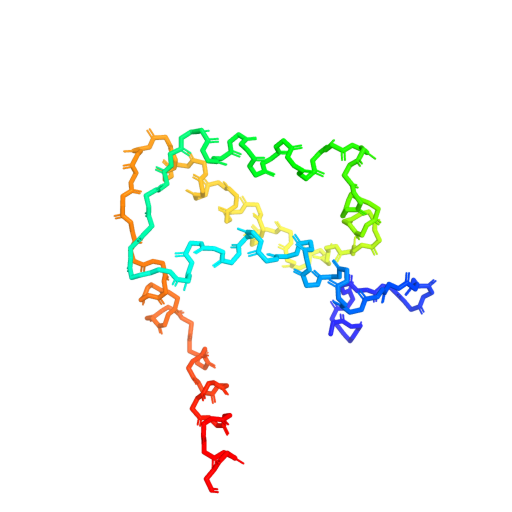 . HIS A 1 72 ? -5.591 -0.717 -6.113 1.00 91.88 72 HIS A CA 1
ATOM 585 C C . HIS A 1 72 ? -6.297 0.613 -5.822 1.00 91.88 72 HIS A C 1
ATOM 587 O O . HIS A 1 72 ? -6.229 1.120 -4.705 1.00 91.88 72 HIS A O 1
ATOM 593 N N . ARG A 1 73 ? -7.046 1.155 -6.791 1.00 94.62 73 ARG A N 1
ATOM 594 C CA . ARG A 1 73 ? -7.800 2.403 -6.621 1.00 94.62 73 ARG A CA 1
ATOM 595 C C . ARG A 1 73 ? -8.875 2.295 -5.539 1.00 94.62 73 ARG A C 1
ATOM 597 O O . ARG A 1 73 ? -9.010 3.214 -4.733 1.00 94.62 73 ARG A O 1
ATOM 604 N N . VAL A 1 74 ? -9.640 1.204 -5.526 1.00 95.62 74 VAL A N 1
ATOM 605 C CA . VAL A 1 74 ? -10.668 0.962 -4.500 1.00 95.62 74 VAL A CA 1
ATOM 606 C C . VAL A 1 74 ? -10.017 0.845 -3.127 1.00 95.62 74 VAL A C 1
ATOM 608 O O . VAL A 1 74 ? -10.446 1.514 -2.191 1.00 95.62 74 VAL A O 1
ATOM 611 N N . TRP A 1 75 ? -8.935 0.076 -3.027 1.00 92.12 75 TRP A N 1
ATOM 612 C CA . TRP A 1 75 ? -8.187 -0.109 -1.788 1.00 92.12 75 TRP A CA 1
ATOM 613 C C . TRP A 1 75 ? -7.634 1.211 -1.223 1.00 92.12 75 TRP A C 1
ATOM 615 O O . TRP A 1 75 ? -7.834 1.499 -0.043 1.00 92.12 75 TRP A O 1
ATOM 625 N N . LEU A 1 76 ? -7.040 2.067 -2.065 1.00 93.25 76 LEU A N 1
ATOM 626 C CA . LEU A 1 76 ? -6.604 3.411 -1.660 1.00 93.25 76 LEU A CA 1
ATOM 627 C C . LEU A 1 76 ? -7.775 4.272 -1.157 1.00 93.25 76 LEU A C 1
ATOM 629 O O . LEU A 1 76 ? -7.635 5.001 -0.175 1.00 93.25 76 LEU A O 1
ATOM 633 N N . GLY A 1 77 ? -8.940 4.174 -1.804 1.00 94.62 77 GLY A N 1
ATOM 634 C CA . GLY A 1 77 ? -10.160 4.853 -1.365 1.00 94.62 77 GLY A CA 1
ATOM 635 C C . GLY A 1 77 ? -10.627 4.382 0.014 1.00 94.62 77 GLY A C 1
ATOM 636 O O . GLY A 1 77 ? -10.941 5.211 0.868 1.00 94.62 77 GLY A O 1
ATOM 637 N N . CYS A 1 78 ? -10.613 3.070 0.261 1.00 94.19 78 CYS A N 1
ATOM 638 C CA . CYS A 1 78 ? -10.940 2.492 1.564 1.00 94.19 78 CYS A CA 1
ATOM 639 C C . CYS A 1 78 ? -10.005 3.011 2.660 1.00 94.19 78 CYS A C 1
ATOM 641 O O . CYS A 1 78 ? -10.496 3.466 3.690 1.00 94.19 78 CYS A O 1
ATOM 643 N N . ILE A 1 79 ? -8.688 3.029 2.422 1.00 93.31 79 ILE A N 1
ATOM 644 C CA . ILE A 1 79 ? -7.716 3.612 3.361 1.00 93.31 79 ILE A CA 1
ATOM 645 C C . ILE A 1 79 ? -8.060 5.072 3.654 1.00 93.31 79 ILE A C 1
ATOM 647 O O . ILE A 1 79 ? -8.142 5.470 4.814 1.00 93.31 79 ILE A O 1
ATOM 651 N N . GLY A 1 80 ? -8.325 5.858 2.608 1.00 94.44 80 GLY A N 1
ATOM 652 C CA . GLY A 1 80 ? -8.704 7.258 2.753 1.00 94.44 80 GLY A CA 1
ATOM 653 C C . GLY A 1 80 ? -9.949 7.450 3.619 1.00 94.44 80 GLY A C 1
ATOM 654 O O . GLY A 1 80 ? -9.985 8.370 4.434 1.00 94.44 80 GLY A O 1
ATOM 655 N N . VAL A 1 81 ? -10.968 6.601 3.478 1.00 96.88 81 VAL A N 1
ATOM 656 C CA . VAL A 1 81 ? -12.183 6.654 4.309 1.00 96.88 81 VAL A CA 1
ATOM 657 C C . VAL A 1 81 ? -11.888 6.226 5.749 1.00 96.88 81 VAL A C 1
ATOM 659 O O . VAL A 1 81 ? -12.246 6.952 6.674 1.00 96.88 81 VAL A O 1
ATOM 662 N N . LEU A 1 82 ? -11.187 5.108 5.954 1.00 96.75 82 LEU A N 1
ATOM 663 C CA . LEU A 1 82 ? -10.829 4.602 7.285 1.00 96.75 82 LEU A CA 1
ATOM 664 C C . LEU A 1 82 ? -10.011 5.628 8.082 1.00 96.75 82 LEU A C 1
ATOM 666 O O . LEU A 1 82 ? -10.342 5.927 9.230 1.00 96.75 82 LEU A O 1
ATOM 670 N N . SER A 1 83 ? -9.011 6.247 7.450 1.00 96.56 83 SER A N 1
ATOM 671 C CA . SER A 1 83 ? -8.197 7.302 8.059 1.00 96.56 83 SER A CA 1
ATOM 672 C C . SER A 1 83 ? -8.985 8.575 8.361 1.00 96.56 83 SER A C 1
ATOM 674 O O . SER A 1 83 ? -8.658 9.285 9.310 1.00 96.56 83 SER A O 1
ATOM 676 N N . GLN A 1 84 ? -10.016 8.900 7.576 1.00 96.81 84 GLN A N 1
ATOM 677 C CA . GLN A 1 84 ? -10.890 10.044 7.859 1.00 96.81 84 GLN A CA 1
ATOM 678 C C . GLN A 1 84 ? -11.821 9.794 9.045 1.00 96.81 84 GLN A C 1
ATOM 680 O O . GLN A 1 84 ? -12.140 10.745 9.759 1.00 96.81 84 GLN A O 1
ATOM 685 N N . LEU A 1 85 ? -12.232 8.541 9.243 1.00 98.00 85 LEU A N 1
ATOM 686 C CA . LEU A 1 85 ? -13.081 8.106 10.350 1.00 98.00 85 LEU A CA 1
ATOM 687 C C . LEU A 1 85 ? -12.308 7.876 11.656 1.00 98.00 85 LEU A C 1
ATOM 689 O O . LEU A 1 85 ? -12.940 7.673 12.686 1.00 98.00 85 LEU A O 1
ATOM 693 N N . ASN A 1 86 ? -10.971 7.920 11.632 1.00 97.06 86 ASN A N 1
ATOM 694 C CA . ASN A 1 86 ? -10.119 7.474 12.740 1.00 97.06 86 ASN A CA 1
ATOM 695 C C . ASN A 1 86 ? -10.459 6.036 13.182 1.00 97.06 86 ASN A C 1
ATOM 697 O O . ASN A 1 86 ? -10.591 5.751 14.372 1.00 97.06 86 ASN A O 1
ATOM 701 N N . ALA A 1 87 ? -10.699 5.152 12.210 1.00 97.50 87 ALA A N 1
ATOM 702 C CA . ALA A 1 87 ? -11.226 3.818 12.463 1.00 97.50 87 ALA A CA 1
ATOM 703 C C . ALA A 1 87 ? -10.162 2.875 13.044 1.00 97.50 87 ALA A C 1
ATOM 705 O O . ALA A 1 87 ? -9.045 2.794 12.535 1.00 97.50 87 ALA A O 1
ATOM 706 N N . GLU A 1 88 ? -10.549 2.093 14.051 1.00 97.56 88 GLU A N 1
ATOM 707 C CA . GLU A 1 88 ? -9.765 0.968 14.559 1.00 97.56 88 GLU A CA 1
ATOM 708 C C . GLU A 1 88 ? -10.319 -0.343 13.980 1.00 97.56 88 GLU A C 1
ATOM 710 O O . GLU A 1 88 ? -11.483 -0.680 14.204 1.00 97.56 88 GLU A O 1
ATOM 715 N N . VAL A 1 89 ? -9.505 -1.074 13.212 1.00 96.31 89 VAL A N 1
ATOM 716 C CA . VAL A 1 89 ? -9.947 -2.256 12.449 1.00 96.31 89 VAL A CA 1
ATOM 717 C C . VAL A 1 89 ? -8.979 -3.420 12.630 1.00 96.31 89 VAL A C 1
ATOM 719 O O . VAL A 1 89 ? -7.766 -3.238 12.557 1.00 96.31 89 VAL A O 1
ATOM 722 N N . GLY A 1 90 ? -9.509 -4.632 12.806 1.00 96.50 90 GLY A N 1
ATOM 723 C CA . GLY A 1 90 ? -8.724 -5.868 12.756 1.00 96.50 90 GLY A CA 1
ATOM 724 C C . GLY A 1 90 ? -8.457 -6.303 11.318 1.00 96.50 90 GLY A C 1
ATOM 725 O O . GLY A 1 90 ? -9.156 -7.161 10.786 1.00 96.50 90 GLY A O 1
ATOM 726 N N . VAL A 1 91 ? -7.467 -5.689 10.664 1.00 94.38 91 VAL A N 1
ATOM 727 C CA . VAL A 1 91 ? -7.238 -5.863 9.217 1.00 94.38 91 VAL A CA 1
ATOM 728 C C . VAL A 1 91 ? -6.917 -7.310 8.856 1.00 94.38 91 VAL A C 1
ATOM 730 O O . VAL A 1 91 ? -7.454 -7.821 7.875 1.00 94.38 91 VAL A O 1
ATOM 733 N N . ARG A 1 92 ? -6.090 -7.996 9.656 1.00 92.75 92 ARG A N 1
ATOM 734 C CA . ARG A 1 92 ? -5.774 -9.414 9.433 1.00 92.75 92 ARG A CA 1
ATOM 735 C C . ARG A 1 92 ? -7.030 -10.284 9.456 1.00 92.75 92 ARG A C 1
ATOM 737 O O . ARG A 1 92 ? -7.227 -11.067 8.532 1.00 92.75 92 ARG A O 1
ATOM 744 N N . ALA A 1 93 ? -7.893 -10.098 10.454 1.00 93.75 93 ALA A N 1
ATOM 745 C CA . ALA A 1 93 ? -9.135 -10.856 10.575 1.00 93.75 93 ALA A CA 1
ATOM 746 C C . ALA A 1 93 ? -10.065 -10.626 9.370 1.00 93.75 93 ALA A C 1
ATOM 748 O O . ALA A 1 93 ? -10.671 -11.567 8.861 1.00 93.75 93 ALA A O 1
ATOM 749 N N . GLU 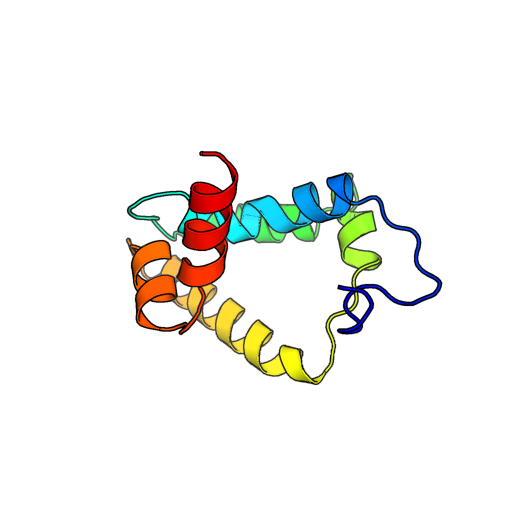A 1 94 ? -10.146 -9.393 8.860 1.00 93.94 94 GLU A N 1
ATOM 750 C CA . GLU A 1 94 ? -10.938 -9.098 7.660 1.00 93.94 94 GLU A CA 1
ATOM 751 C C . GLU A 1 94 ? -10.361 -9.736 6.390 1.00 93.94 94 GLU A C 1
ATOM 753 O O . GLU A 1 94 ? -11.129 -10.213 5.549 1.00 93.94 94 GLU A O 1
ATOM 758 N N . ILE A 1 95 ? -9.030 -9.781 6.253 1.00 92.00 95 ILE A N 1
ATOM 759 C CA . ILE A 1 95 ? -8.358 -10.470 5.143 1.00 92.00 95 ILE A CA 1
ATOM 760 C C . ILE A 1 95 ? -8.647 -11.971 5.210 1.00 92.00 95 ILE A C 1
ATOM 762 O O . ILE A 1 95 ? -9.110 -12.535 4.223 1.00 92.00 95 ILE A O 1
ATOM 766 N N . GLU A 1 96 ? -8.444 -12.604 6.365 1.00 92.69 96 GLU A N 1
ATOM 767 C CA . GLU A 1 96 ? -8.705 -14.037 6.569 1.00 92.69 96 GLU A CA 1
ATOM 768 C C . GLU A 1 96 ? -10.164 -14.402 6.277 1.00 92.69 96 GLU A C 1
ATOM 770 O O . GLU A 1 96 ? -10.441 -15.398 5.612 1.00 92.69 96 GLU A O 1
ATOM 775 N N . ARG A 1 97 ? -11.106 -13.556 6.709 1.00 93.12 97 ARG A N 1
ATOM 776 C CA . ARG A 1 97 ? -12.540 -13.748 6.463 1.00 93.12 97 ARG A CA 1
ATOM 777 C C . ARG A 1 97 ? -12.917 -13.611 4.987 1.00 93.12 97 ARG A C 1
ATOM 779 O O . ARG A 1 97 ? -13.841 -14.282 4.530 1.00 93.12 97 ARG A O 1
ATOM 786 N N . SER A 1 98 ? -12.264 -12.704 4.262 1.00 90.44 98 SER A N 1
ATOM 787 C CA . SER A 1 98 ? -12.699 -12.278 2.924 1.00 90.44 98 SER A CA 1
ATOM 788 C C . SER A 1 98 ? -11.886 -12.888 1.780 1.00 90.44 98 SER A C 1
ATOM 790 O O . SER A 1 98 ? -12.340 -12.850 0.637 1.00 90.44 98 SER A O 1
ATOM 792 N N . MET A 1 99 ? -10.697 -13.431 2.056 1.00 89.81 99 MET A N 1
ATOM 793 C CA . MET A 1 99 ? -9.785 -13.995 1.059 1.00 89.81 99 MET A CA 1
ATOM 794 C C . MET A 1 99 ? -9.565 -15.497 1.289 1.00 89.81 99 MET A C 1
ATOM 796 O O . MET A 1 99 ? -8.660 -15.882 2.034 1.00 89.81 99 MET A O 1
ATOM 800 N N . PRO A 1 100 ? -10.345 -16.363 0.614 1.00 88.25 100 PRO A N 1
ATOM 801 C CA . PRO A 1 100 ? -10.102 -17.801 0.620 1.00 88.25 100 PRO A CA 1
ATOM 802 C C . PRO A 1 100 ? -8.663 -18.123 0.199 1.00 88.25 100 PRO A C 1
ATOM 804 O O . PRO A 1 100 ? -8.161 -17.567 -0.780 1.00 88.25 100 PRO A O 1
ATOM 807 N N . GLY A 1 101 ? -8.004 -19.014 0.936 1.00 86.25 101 GLY A N 1
ATOM 808 C CA . GLY A 1 101 ? -6.626 -19.434 0.671 1.00 86.25 101 GLY A CA 1
ATOM 809 C C . GLY A 1 101 ? -5.536 -18.527 1.251 1.00 86.25 101 GLY A C 1
ATOM 810 O O . GLY A 1 101 ? -4.352 -18.816 1.085 1.00 86.25 101 GLY A O 1
ATOM 811 N N . PHE A 1 102 ? -5.893 -17.437 1.942 1.00 86.62 102 PHE A N 1
ATOM 812 C CA . PHE A 1 102 ? -4.904 -16.581 2.606 1.00 86.62 102 PHE A CA 1
ATOM 813 C C . PHE A 1 102 ? -4.155 -17.323 3.725 1.00 86.62 102 PHE A C 1
ATOM 815 O O . PHE A 1 102 ? -2.938 -17.184 3.849 1.00 86.62 102 PHE A O 1
ATOM 822 N N . THR A 1 103 ? -4.861 -18.134 4.517 1.00 86.69 103 THR A N 1
ATOM 823 C CA . THR A 1 103 ? -4.284 -18.900 5.633 1.00 86.69 103 THR A CA 1
ATOM 824 C C . THR A 1 103 ? -3.507 -20.130 5.171 1.00 86.69 103 THR A C 1
ATOM 826 O O . THR A 1 103 ? -2.494 -20.460 5.787 1.00 86.69 103 THR A O 1
ATOM 829 N N . ASP A 1 104 ? -3.890 -20.739 4.045 1.00 87.56 104 ASP A N 1
ATOM 830 C CA . ASP A 1 104 ? -3.280 -21.962 3.507 1.00 87.56 104 ASP A CA 1
ATOM 831 C C . ASP A 1 104 ? -1.757 -21.837 3.348 1.00 87.56 104 ASP A C 1
ATOM 833 O O . ASP A 1 104 ? -1.013 -22.787 3.596 1.00 87.56 104 ASP A O 1
ATOM 837 N N . TYR A 1 105 ? -1.258 -20.662 2.950 1.00 71.25 105 TYR A N 1
ATOM 838 C CA . TYR A 1 105 ? 0.183 -20.419 2.832 1.00 71.25 105 TYR A CA 1
ATOM 839 C C . TYR A 1 105 ? 0.898 -20.504 4.191 1.00 71.25 105 TYR A C 1
ATOM 841 O O . TYR A 1 105 ? 1.971 -21.102 4.298 1.00 71.25 105 TYR A O 1
ATOM 849 N N . PHE A 1 106 ? 0.304 -19.924 5.234 1.00 73.88 106 PHE A N 1
ATOM 850 C CA . PHE A 1 106 ? 0.891 -19.875 6.573 1.00 73.88 106 PHE A CA 1
ATOM 851 C C . PHE A 1 106 ? 0.817 -21.232 7.279 1.00 73.88 106 PHE A C 1
ATOM 853 O O . PHE A 1 106 ? 1.792 -21.646 7.904 1.00 73.88 106 PHE A O 1
ATOM 860 N N . GLU A 1 107 ? -0.286 -21.959 7.116 1.00 73.94 107 GLU A N 1
ATOM 861 C CA . GLU A 1 107 ? -0.466 -23.304 7.673 1.00 73.94 107 GLU A CA 1
ATOM 862 C C . GLU A 1 107 ? 0.514 -24.308 7.050 1.00 73.94 107 GLU A C 1
ATOM 864 O O . GLU A 1 107 ? 1.210 -25.037 7.760 1.00 73.94 107 GLU A O 1
ATOM 869 N N . ASN A 1 108 ? 0.665 -24.281 5.722 1.00 65.94 108 ASN A N 1
ATOM 870 C CA . ASN A 1 108 ? 1.606 -25.152 5.016 1.00 65.94 108 ASN A CA 1
ATOM 871 C C . ASN A 1 108 ? 3.077 -24.819 5.319 1.00 65.94 108 ASN A C 1
ATOM 873 O O . ASN A 1 108 ? 3.936 -25.704 5.279 1.00 65.94 108 ASN A O 1
ATOM 877 N N . SER A 1 109 ? 3.391 -23.556 5.623 1.00 60.94 109 SER A N 1
ATOM 878 C CA . SER A 1 109 ? 4.743 -23.152 6.022 1.00 60.94 109 SER A CA 1
ATOM 879 C C . SER A 1 109 ? 5.077 -23.566 7.462 1.00 60.94 109 SER A C 1
ATOM 881 O O . SER A 1 109 ? 6.229 -23.909 7.739 1.00 60.94 109 SER A O 1
ATOM 883 N N . ALA A 1 110 ? 4.088 -23.584 8.363 1.00 60.81 110 ALA A N 1
ATOM 884 C CA . ALA A 1 110 ? 4.242 -24.108 9.720 1.00 60.81 110 ALA A CA 1
ATOM 885 C C . ALA A 1 110 ? 4.414 -25.638 9.715 1.00 60.81 110 ALA A C 1
ATOM 887 O O . ALA A 1 110 ? 5.288 -26.160 10.401 1.00 60.81 110 ALA A O 1
ATOM 888 N N . ALA A 1 111 ? 3.660 -26.347 8.867 1.00 56.19 111 ALA A N 1
ATOM 889 C CA . ALA A 1 111 ? 3.741 -27.802 8.726 1.00 56.19 111 ALA A CA 1
ATOM 890 C C . ALA A 1 111 ? 5.067 -28.310 8.122 1.00 56.19 111 ALA A C 1
ATOM 892 O O . ALA A 1 111 ? 5.450 -29.445 8.374 1.00 56.19 111 ALA A O 1
ATOM 893 N N . LYS A 1 112 ? 5.785 -27.492 7.337 1.00 51.59 112 LYS A N 1
ATOM 894 C CA . LYS A 1 112 ? 7.112 -27.836 6.778 1.00 51.59 112 LYS A CA 1
ATOM 895 C C . LYS A 1 112 ? 8.287 -27.604 7.735 1.00 51.59 112 LYS A C 1
ATOM 897 O O . LYS A 1 112 ? 9.406 -27.978 7.399 1.00 51.59 112 LYS A O 1
ATOM 902 N N . SER A 1 113 ? 8.051 -26.957 8.876 1.00 50.22 113 SER A N 1
ATOM 903 C CA . SER A 1 113 ? 9.081 -26.678 9.890 1.00 50.22 113 SER A CA 1
ATOM 904 C C . SER A 1 113 ? 9.061 -27.680 11.057 1.00 50.22 113 SER A C 1
ATOM 906 O O . SER A 1 113 ? 9.751 -27.453 12.050 1.00 50.22 113 SER A O 1
ATOM 908 N N . VAL A 1 114 ? 8.275 -28.760 10.942 1.00 43.59 114 VAL A N 1
ATOM 909 C CA . VAL A 1 114 ? 8.138 -29.859 11.917 1.00 43.59 114 VAL A CA 1
ATOM 910 C C . VAL A 1 114 ? 8.641 -31.161 11.308 1.00 43.59 114 VAL A C 1
ATOM 912 O O . VAL A 1 114 ? 8.371 -31.385 10.106 1.00 43.59 114 VAL A O 1
#

Sequence (114 aa):
MRDQNFILPNVDVSPTAVLNYLSPFTEPAQTDKFAFNRDWMREQFGRVNDPRNPDFSTGMKLNLPPQYVLVHRVWLGCIGVLSQLNAEVGVRAEIERSMPGFTDYFENSAAKSV

pLDDT: mean 89.0, std 9.82, range [43.59, 98.0]